Protein AF-A0A6P0MTJ4-F1 (afdb_monomer)

Radius of gyration: 23.99 Å; Cα contacts (8 Å, |Δi|>4): 123; chains: 1; bounding box: 72×37×59 Å

Mean predicted aligned error: 12.2 Å

Structure (mmCIF, N/CA/C/O backbone):
data_AF-A0A6P0MTJ4-F1
#
_entry.id   AF-A0A6P0MTJ4-F1
#
loop_
_atom_site.group_PDB
_atom_site.id
_atom_site.type_symbol
_atom_site.label_atom_id
_atom_site.label_alt_id
_atom_site.label_comp_id
_atom_site.label_asym_id
_atom_site.label_entity_id
_atom_site.label_seq_id
_atom_site.pdbx_PDB_ins_code
_atom_site.Cartn_x
_atom_site.Cartn_y
_atom_site.Cartn_z
_atom_site.occupancy
_atom_site.B_iso_or_equiv
_atom_site.auth_seq_id
_atom_site.auth_comp_id
_atom_site.auth_asym_id
_atom_site.auth_atom_id
_atom_site.pdbx_PDB_model_num
ATOM 1 N N . MET A 1 1 ? 57.688 13.261 -26.014 1.00 47.34 1 MET A N 1
ATOM 2 C CA . MET A 1 1 ? 56.523 14.169 -26.019 1.00 47.34 1 MET A CA 1
ATOM 3 C C . MET A 1 1 ? 56.307 14.676 -27.436 1.00 47.34 1 MET A C 1
ATOM 5 O O . MET A 1 1 ? 57.148 15.416 -27.928 1.00 47.34 1 MET A O 1
ATOM 9 N N . LYS A 1 2 ? 55.246 14.226 -28.113 1.00 39.31 2 LYS A N 1
ATOM 10 C CA . LYS A 1 2 ? 54.739 14.836 -29.350 1.00 39.31 2 LYS A CA 1
ATOM 11 C C . LYS A 1 2 ? 53.216 14.865 -29.252 1.00 39.31 2 LYS A C 1
ATOM 13 O O . LYS A 1 2 ? 52.596 13.817 -29.099 1.00 39.31 2 LYS A O 1
ATOM 18 N N . ASN A 1 3 ? 52.692 16.087 -29.243 1.00 41.19 3 ASN A N 1
ATOM 19 C CA . ASN A 1 3 ? 51.278 16.435 -29.234 1.00 41.19 3 ASN A CA 1
ATOM 20 C C . ASN A 1 3 ? 50.549 15.762 -30.393 1.00 41.19 3 ASN A C 1
ATOM 22 O O . ASN A 1 3 ? 51.023 15.794 -31.529 1.00 41.19 3 ASN A O 1
ATOM 26 N N . ILE A 1 4 ? 49.385 15.195 -30.094 1.00 43.88 4 ILE A N 1
ATOM 27 C CA . ILE A 1 4 ? 48.421 14.757 -31.096 1.00 43.88 4 ILE A CA 1
ATOM 28 C C . ILE A 1 4 ? 47.419 15.901 -31.238 1.00 43.88 4 ILE A C 1
ATOM 30 O O . ILE A 1 4 ? 46.424 15.960 -30.526 1.00 43.88 4 ILE A O 1
ATOM 34 N N . GLU A 1 5 ? 47.719 16.839 -32.134 1.00 48.12 5 GLU A N 1
ATOM 35 C CA . GLU A 1 5 ? 46.709 17.723 -32.712 1.00 48.12 5 GLU A CA 1
ATOM 36 C C . GLU A 1 5 ? 46.156 17.050 -33.963 1.00 48.12 5 GLU A C 1
ATOM 38 O O . GLU A 1 5 ? 46.665 17.232 -35.062 1.00 48.12 5 GLU A O 1
ATOM 43 N N . TRP A 1 6 ? 45.121 16.241 -33.785 1.00 42.28 6 TRP A N 1
ATOM 44 C CA . TRP A 1 6 ? 44.144 15.946 -34.825 1.00 42.28 6 TRP A CA 1
ATOM 45 C C . TRP A 1 6 ? 42.814 15.807 -34.104 1.00 42.28 6 TRP A C 1
ATOM 47 O O . TRP A 1 6 ? 42.754 15.023 -33.163 1.00 42.28 6 TRP A O 1
ATOM 57 N N . LEU A 1 7 ? 41.810 16.589 -34.517 1.00 46.00 7 LEU A N 1
ATOM 58 C CA . LEU A 1 7 ? 40.358 16.331 -34.450 1.00 46.00 7 LEU A CA 1
ATOM 59 C C . LEU A 1 7 ? 39.565 17.637 -34.264 1.00 46.00 7 LEU A C 1
ATOM 61 O O . LEU A 1 7 ? 39.016 17.898 -33.203 1.00 46.00 7 LEU A O 1
ATOM 65 N N . THR A 1 8 ? 39.426 18.422 -35.331 1.00 45.28 8 THR A N 1
ATOM 66 C CA . THR A 1 8 ? 38.249 19.295 -35.521 1.00 45.28 8 THR A CA 1
ATOM 67 C C . THR A 1 8 ? 37.843 19.307 -36.996 1.00 45.28 8 THR A C 1
ATOM 69 O O . THR A 1 8 ? 37.705 20.339 -37.643 1.00 45.28 8 THR A O 1
ATOM 72 N N . GLY A 1 9 ? 37.663 18.111 -37.557 1.00 41.09 9 GLY A N 1
ATOM 73 C CA . GLY A 1 9 ? 37.010 17.917 -38.846 1.00 41.09 9 GLY A CA 1
ATOM 74 C C . GLY A 1 9 ? 35.762 17.064 -38.654 1.00 41.09 9 GLY A C 1
ATOM 75 O O . GLY A 1 9 ? 35.881 15.924 -38.221 1.00 41.09 9 GLY A O 1
ATOM 76 N N . SER A 1 10 ? 34.599 17.607 -39.027 1.00 44.41 10 SER A N 1
ATOM 77 C CA . SER A 1 10 ? 33.272 16.961 -39.067 1.00 44.41 10 SER A CA 1
ATOM 78 C C . SER A 1 10 ? 32.384 17.117 -37.821 1.00 44.41 10 SER A C 1
ATOM 80 O O . SER A 1 10 ? 32.089 16.161 -37.112 1.00 44.41 10 SER A O 1
ATOM 82 N N . LEU A 1 11 ? 31.856 18.329 -37.615 1.00 43.84 11 LEU A N 1
ATOM 83 C CA . LEU A 1 11 ? 30.774 18.596 -36.653 1.00 43.84 11 LEU A CA 1
ATOM 84 C C . LEU A 1 11 ? 29.354 18.280 -37.189 1.00 43.84 11 LEU A C 1
ATOM 86 O O . LEU A 1 11 ? 28.373 18.624 -36.546 1.00 43.84 11 LEU A O 1
ATOM 90 N N . SER A 1 12 ? 29.215 17.637 -38.356 1.00 44.72 12 SER A N 1
ATOM 91 C CA . SER A 1 12 ? 27.903 17.312 -38.960 1.00 44.72 12 SER A CA 1
ATOM 92 C C . SER A 1 12 ? 27.549 15.816 -38.890 1.00 44.72 12 SER A C 1
ATOM 94 O O . SER A 1 12 ? 26.380 15.448 -38.951 1.00 44.72 12 SER A O 1
ATOM 96 N N . LEU A 1 13 ? 28.537 14.931 -38.693 1.00 46.28 13 LEU A N 1
ATOM 97 C CA . LEU A 1 13 ? 28.291 13.484 -38.601 1.00 46.28 13 LEU A CA 1
ATOM 98 C C . LEU A 1 13 ? 27.890 13.004 -37.195 1.00 46.28 13 LEU A C 1
ATOM 100 O O . LEU A 1 13 ? 27.431 11.876 -37.055 1.00 46.28 13 LEU A O 1
ATOM 104 N N . VAL A 1 14 ? 28.099 13.820 -36.158 1.00 52.97 14 VAL A N 1
ATOM 105 C CA . VAL A 1 14 ? 28.048 13.366 -34.756 1.00 52.97 14 VAL A CA 1
ATOM 106 C C . VAL A 1 14 ? 26.611 13.250 -34.238 1.00 52.97 14 VAL A C 1
ATOM 108 O O . VAL A 1 14 ? 26.268 12.245 -33.626 1.00 52.97 14 VAL A O 1
ATOM 111 N N . ALA A 1 15 ? 25.734 14.198 -34.588 1.00 53.31 15 ALA A N 1
ATOM 112 C CA . ALA A 1 15 ? 24.350 14.226 -34.101 1.00 53.31 15 ALA A CA 1
ATOM 113 C C . ALA A 1 15 ? 23.533 12.988 -34.520 1.00 53.31 15 ALA A C 1
ATOM 115 O O . ALA A 1 15 ? 22.784 12.431 -33.724 1.00 53.31 15 ALA A O 1
ATOM 116 N N . GLY A 1 16 ? 23.720 12.508 -35.756 1.00 57.09 16 GLY A N 1
ATOM 117 C CA . GLY A 1 16 ? 23.035 11.304 -36.241 1.00 57.09 16 GLY A CA 1
ATOM 118 C C . GLY A 1 16 ? 23.564 10.006 -35.619 1.00 57.09 16 GLY A C 1
ATOM 119 O O . GLY A 1 16 ? 22.834 9.020 -35.541 1.00 57.09 16 GLY A O 1
ATOM 120 N N . VAL A 1 17 ? 24.822 9.998 -35.165 1.00 60.31 17 VAL A N 1
ATOM 121 C CA . VAL A 1 17 ? 25.429 8.854 -34.470 1.00 60.31 17 VAL A CA 1
ATOM 122 C C . VAL A 1 17 ? 24.986 8.824 -33.009 1.00 60.31 17 VAL A C 1
ATOM 124 O O . VAL A 1 17 ? 24.640 7.754 -32.521 1.00 60.31 17 VAL A O 1
ATOM 127 N N . GLU A 1 18 ? 24.919 9.975 -32.338 1.00 60.66 18 GLU A N 1
ATOM 128 C CA . GLU A 1 18 ? 24.404 10.090 -30.967 1.00 60.66 18 GLU A CA 1
ATOM 129 C C . GLU A 1 18 ? 22.927 9.677 -30.884 1.00 60.66 18 GLU A C 1
ATOM 131 O O . GLU A 1 18 ? 22.585 8.801 -30.092 1.00 60.66 18 GLU A O 1
ATOM 136 N N . GLU A 1 19 ? 22.072 10.172 -31.787 1.00 66.62 19 GLU A N 1
ATOM 137 C CA . GLU A 1 19 ? 20.656 9.776 -31.838 1.00 66.62 19 GLU A CA 1
ATOM 138 C C . GLU A 1 19 ? 20.483 8.269 -32.118 1.00 66.62 19 GLU A C 1
ATOM 140 O O . GLU A 1 19 ? 19.613 7.598 -31.551 1.00 66.62 19 GLU A O 1
ATOM 145 N N . PHE A 1 20 ? 21.335 7.699 -32.978 1.00 68.31 20 PHE A N 1
ATOM 146 C CA . PHE A 1 20 ? 21.331 6.267 -33.270 1.00 68.31 20 PHE A CA 1
ATOM 147 C C . PHE A 1 20 ? 21.774 5.428 -32.064 1.00 68.31 20 PHE A C 1
ATOM 149 O O . PHE A 1 20 ? 21.163 4.392 -31.783 1.00 68.31 20 PHE A O 1
ATOM 156 N N . ILE A 1 21 ? 22.802 5.879 -31.340 1.00 69.56 21 ILE A N 1
ATOM 157 C CA . ILE A 1 21 ? 23.301 5.247 -30.116 1.00 69.56 21 ILE A CA 1
ATOM 158 C C . ILE A 1 21 ? 22.219 5.294 -29.034 1.00 69.56 21 ILE A C 1
ATOM 160 O O . ILE A 1 21 ? 21.863 4.238 -28.512 1.00 69.56 21 ILE A O 1
ATOM 164 N N . ASP A 1 22 ? 21.609 6.448 -28.770 1.00 73.19 22 ASP A N 1
ATOM 165 C CA . ASP A 1 22 ? 20.556 6.597 -27.758 1.00 73.19 22 ASP A CA 1
ATOM 166 C C . ASP A 1 22 ? 19.346 5.709 -28.053 1.00 73.19 22 ASP A C 1
ATOM 168 O O . ASP A 1 22 ? 18.817 5.017 -27.176 1.00 73.19 22 ASP A O 1
ATOM 172 N N . LYS A 1 23 ? 18.936 5.640 -29.323 1.00 68.75 23 LYS A N 1
ATOM 173 C CA . LYS A 1 23 ? 17.833 4.777 -29.753 1.00 68.75 23 LYS A CA 1
ATOM 174 C C . LYS A 1 23 ? 18.185 3.296 -29.636 1.00 68.75 23 LYS A C 1
ATOM 176 O O . LYS A 1 23 ? 17.333 2.497 -29.240 1.00 68.75 23 LYS A O 1
ATOM 181 N N . ALA A 1 24 ? 19.418 2.908 -29.960 1.00 69.38 24 ALA A N 1
ATOM 182 C CA . ALA A 1 24 ? 19.892 1.535 -29.817 1.00 69.38 24 ALA A CA 1
ATOM 183 C C . ALA A 1 24 ? 20.007 1.127 -28.339 1.00 69.38 24 ALA A C 1
ATOM 185 O O . ALA A 1 24 ? 19.505 0.063 -27.975 1.00 69.38 24 ALA A O 1
ATOM 186 N N . PHE A 1 25 ? 20.563 1.982 -27.476 1.00 69.69 25 PHE A N 1
ATOM 187 C CA . PHE A 1 25 ? 20.635 1.766 -26.029 1.00 69.69 25 PHE A CA 1
ATOM 188 C C . PHE A 1 25 ? 19.242 1.706 -25.396 1.00 69.69 25 PHE A C 1
ATOM 190 O O . PHE A 1 25 ? 18.960 0.773 -24.645 1.00 69.69 25 PHE A O 1
ATOM 197 N N . SER A 1 26 ? 18.322 2.603 -25.759 1.00 65.50 26 SER A N 1
ATOM 198 C CA . SER A 1 26 ? 16.918 2.549 -25.321 1.00 65.50 26 SER A CA 1
ATOM 199 C C . SER A 1 26 ? 16.231 1.245 -25.753 1.00 65.50 26 SER A C 1
ATOM 201 O O . SER A 1 26 ? 15.531 0.591 -24.979 1.00 65.50 26 SER A O 1
ATOM 203 N N . LYS A 1 27 ? 16.478 0.783 -26.984 1.00 61.16 27 LYS A N 1
ATOM 204 C CA . LYS A 1 27 ? 15.899 -0.467 -27.499 1.00 61.16 27 LYS A CA 1
ATOM 205 C C . LYS A 1 27 ? 16.496 -1.710 -26.833 1.00 61.16 27 LYS A C 1
ATOM 207 O O . LYS A 1 27 ? 15.763 -2.656 -26.558 1.00 61.16 27 LYS A O 1
ATOM 212 N N . ILE A 1 28 ? 17.801 -1.712 -26.560 1.00 61.25 28 ILE A N 1
ATOM 213 C CA . ILE A 1 28 ? 18.507 -2.797 -25.864 1.00 61.25 28 ILE A CA 1
ATOM 214 C C . ILE A 1 28 ? 18.073 -2.859 -24.398 1.00 61.25 28 ILE A C 1
ATOM 216 O O . ILE A 1 28 ? 17.694 -3.928 -23.930 1.00 61.25 28 ILE A O 1
ATOM 220 N N . THR A 1 29 ? 18.031 -1.727 -23.695 1.00 59.22 29 THR A N 1
ATOM 221 C CA . THR A 1 29 ? 17.564 -1.659 -22.301 1.00 59.22 29 THR A CA 1
ATOM 222 C C . THR A 1 29 ? 16.106 -2.101 -22.175 1.00 59.22 29 THR A C 1
ATOM 224 O O . THR A 1 29 ? 15.804 -2.928 -21.320 1.00 59.22 29 THR A O 1
ATOM 227 N N . ASN A 1 30 ? 15.218 -1.686 -23.084 1.00 57.28 30 ASN A N 1
ATOM 228 C CA . ASN A 1 30 ? 13.835 -2.180 -23.123 1.00 57.28 30 ASN A CA 1
ATOM 229 C C . ASN A 1 30 ? 13.735 -3.685 -23.420 1.00 57.28 30 ASN A C 1
ATOM 231 O O . ASN A 1 30 ? 12.866 -4.367 -22.878 1.00 57.28 30 ASN A O 1
ATOM 235 N N . LYS A 1 31 ? 14.625 -4.230 -24.260 1.00 54.00 31 LYS A N 1
ATOM 236 C CA . LYS A 1 31 ? 14.656 -5.665 -24.579 1.00 54.00 31 LYS A CA 1
ATOM 237 C C . LYS A 1 31 ? 15.201 -6.508 -23.419 1.00 54.00 31 LYS A C 1
ATOM 239 O O . LYS A 1 31 ? 14.737 -7.625 -23.232 1.00 54.00 31 LYS A O 1
ATOM 244 N N . ILE A 1 32 ? 16.132 -5.968 -22.631 1.00 56.16 32 ILE A N 1
ATOM 245 C CA . ILE A 1 32 ? 16.689 -6.611 -21.428 1.00 56.16 32 ILE A CA 1
ATOM 246 C C . ILE A 1 32 ? 15.721 -6.500 -20.235 1.00 56.16 32 ILE A C 1
ATOM 248 O O . ILE A 1 32 ? 15.645 -7.419 -19.426 1.00 56.16 32 ILE A O 1
ATOM 252 N N . LYS A 1 33 ? 14.921 -5.426 -20.153 1.00 53.75 33 LYS A N 1
ATOM 253 C CA . LYS A 1 33 ? 13.891 -5.237 -19.113 1.00 53.75 33 LYS A CA 1
ATOM 254 C C . LYS A 1 33 ? 12.708 -6.203 -19.218 1.00 53.75 33 LYS A C 1
ATOM 256 O O . LYS A 1 33 ? 11.973 -6.356 -18.249 1.00 53.75 33 LYS A O 1
ATOM 261 N N . LYS A 1 34 ? 12.521 -6.885 -20.352 1.00 49.69 34 LYS A N 1
ATOM 262 C CA . LYS A 1 34 ? 11.431 -7.852 -20.552 1.00 49.69 34 LYS A CA 1
ATOM 263 C C . LYS A 1 34 ? 11.783 -9.228 -19.966 1.00 49.69 34 LYS A C 1
ATOM 265 O O . LYS A 1 34 ? 11.757 -10.240 -20.657 1.00 49.69 34 LYS A O 1
ATOM 270 N N . LYS A 1 35 ? 12.175 -9.246 -18.693 1.00 54.28 35 LYS A N 1
ATOM 271 C CA . LYS A 1 35 ? 12.178 -10.451 -17.859 1.00 54.28 35 LYS A CA 1
ATOM 272 C C . LYS A 1 35 ? 10.729 -10.658 -17.421 1.00 54.28 35 LYS A C 1
ATOM 274 O O . LYS A 1 35 ? 10.108 -9.679 -17.021 1.00 54.28 35 LYS A O 1
ATOM 279 N N . ASP A 1 36 ? 10.185 -11.867 -17.546 1.00 67.38 36 ASP A N 1
ATOM 280 C CA . ASP A 1 36 ? 8.815 -12.161 -17.108 1.00 67.38 36 ASP A CA 1
ATOM 281 C C . ASP A 1 36 ? 8.691 -11.843 -15.614 1.00 67.38 36 ASP A C 1
ATOM 283 O O . ASP A 1 36 ? 9.163 -12.590 -14.755 1.00 67.38 36 ASP A O 1
ATOM 287 N N . THR A 1 37 ? 8.133 -10.676 -15.300 1.00 71.44 37 THR A N 1
ATOM 288 C CA . THR A 1 37 ? 7.836 -10.294 -13.928 1.00 71.44 37 THR A CA 1
ATOM 289 C C . THR A 1 37 ? 6.590 -11.057 -13.492 1.00 71.44 37 THR A C 1
ATOM 291 O O . THR A 1 37 ? 5.617 -11.110 -14.254 1.00 71.44 37 THR A O 1
ATOM 294 N N . PRO A 1 38 ? 6.592 -11.662 -12.290 1.00 83.62 38 PRO A N 1
ATOM 295 C CA . PRO A 1 38 ? 5.394 -12.262 -11.724 1.00 83.62 38 PRO A CA 1
ATOM 296 C C . PRO A 1 38 ? 4.212 -11.295 -11.810 1.00 83.62 38 PRO A C 1
ATOM 298 O O . PRO A 1 38 ? 4.337 -10.115 -11.464 1.00 83.62 38 PRO A O 1
ATOM 301 N N . LYS A 1 39 ? 3.071 -11.795 -12.291 1.00 90.00 39 LYS A N 1
ATOM 302 C CA . LYS A 1 39 ? 1.817 -11.046 -12.255 1.00 90.00 39 LYS A CA 1
ATOM 303 C C . LYS A 1 39 ? 1.306 -11.061 -10.824 1.00 90.00 39 LYS A C 1
ATOM 305 O O . LYS A 1 39 ? 1.206 -12.128 -10.222 1.00 90.00 39 LYS A O 1
ATOM 310 N N . VAL A 1 40 ? 0.996 -9.883 -10.300 1.00 93.06 40 VAL A N 1
ATOM 311 C CA . VAL A 1 40 ? 0.497 -9.729 -8.937 1.00 93.06 40 VAL A CA 1
ATOM 312 C C . VAL A 1 40 ? -0.675 -8.761 -8.899 1.00 93.06 40 VAL A C 1
ATOM 314 O O . VAL A 1 40 ? -0.684 -7.780 -9.644 1.00 93.06 40 VAL A O 1
ATOM 317 N N . ASP A 1 41 ? -1.628 -9.027 -8.012 1.00 94.38 41 ASP A N 1
ATOM 318 C CA . ASP A 1 41 ? -2.677 -8.083 -7.632 1.00 94.38 41 ASP A CA 1
ATOM 319 C C . ASP A 1 41 ? -2.231 -7.346 -6.373 1.00 94.38 41 ASP A C 1
ATOM 321 O O . ASP A 1 41 ? -1.741 -7.966 -5.430 1.00 94.38 41 ASP A O 1
ATOM 325 N N . ARG A 1 42 ? -2.399 -6.021 -6.333 1.00 95.38 42 ARG A N 1
ATOM 326 C CA . ARG A 1 42 ? -2.111 -5.234 -5.128 1.00 95.38 42 ARG A CA 1
ATOM 327 C C . ARG A 1 42 ? -3.312 -5.243 -4.197 1.00 95.38 42 ARG A C 1
ATOM 329 O O . ARG A 1 42 ? -4.443 -4.992 -4.620 1.00 95.38 42 ARG A O 1
ATOM 336 N N . VAL A 1 43 ? -3.055 -5.506 -2.924 1.00 96.69 43 VAL A N 1
ATOM 337 C CA . VAL A 1 43 ? -4.088 -5.677 -1.903 1.00 96.69 43 VAL A CA 1
ATOM 338 C C . VAL A 1 43 ? -3.758 -4.796 -0.715 1.00 96.69 43 VAL A C 1
ATOM 340 O O . VAL A 1 43 ? -2.605 -4.676 -0.316 1.00 96.69 43 VAL A O 1
ATOM 343 N N . VAL A 1 44 ? -4.782 -4.164 -0.161 1.00 97.88 44 VAL A N 1
ATOM 344 C CA . VAL A 1 44 ? -4.714 -3.518 1.142 1.00 97.88 44 VAL A CA 1
ATOM 345 C C . VAL A 1 44 ? -5.336 -4.465 2.147 1.00 97.88 44 VAL A C 1
ATOM 347 O O . VAL A 1 44 ? -6.498 -4.832 1.981 1.00 97.88 44 VAL A O 1
ATOM 350 N N . ARG A 1 45 ? -4.579 -4.856 3.168 1.00 97.81 45 ARG A N 1
ATOM 351 C CA . ARG A 1 45 ? -5.052 -5.685 4.282 1.00 97.81 45 ARG A CA 1
ATOM 352 C C . ARG A 1 45 ? -5.046 -4.872 5.558 1.00 97.81 45 ARG A C 1
ATOM 354 O O . ARG A 1 45 ? -4.181 -4.013 5.722 1.00 97.81 45 ARG A O 1
ATOM 361 N N . TRP A 1 46 ? -6.005 -5.123 6.439 1.00 97.69 46 TRP A N 1
ATOM 362 C CA . TRP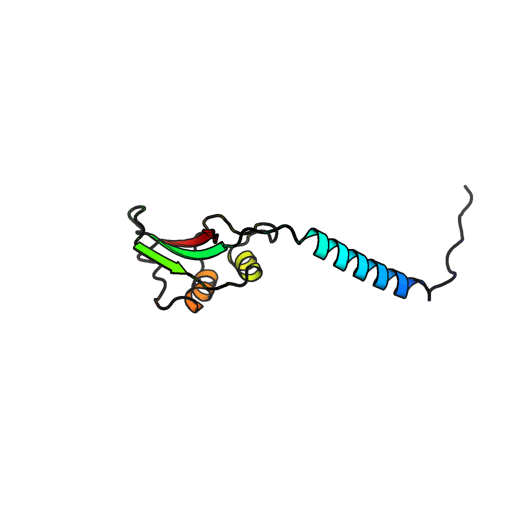 A 1 46 ? -6.024 -4.480 7.744 1.00 97.69 46 TRP A CA 1
ATOM 363 C C . TRP A 1 46 ? -6.311 -5.456 8.873 1.00 97.69 46 TRP A C 1
ATOM 365 O O . TRP A 1 46 ? -7.064 -6.424 8.722 1.00 97.69 46 TRP A O 1
ATOM 375 N N . PHE A 1 47 ? -5.676 -5.174 10.002 1.00 97.56 47 PHE A N 1
ATOM 376 C CA . PHE A 1 47 ? -5.602 -6.038 11.169 1.00 97.56 47 PHE A CA 1
ATOM 377 C C . PHE A 1 47 ? -6.065 -5.278 12.410 1.00 97.56 47 PHE A C 1
ATOM 379 O O . PHE A 1 47 ? -6.049 -4.043 12.440 1.00 97.56 47 PHE A O 1
ATOM 386 N N . GLU A 1 48 ? -6.510 -6.013 13.427 1.00 97.06 48 GLU A N 1
ATOM 387 C CA . GLU A 1 48 ? -6.737 -5.440 14.756 1.00 97.06 48 GLU A CA 1
ATOM 388 C C . GLU A 1 48 ? -5.434 -4.818 15.279 1.00 97.06 48 GLU A C 1
ATOM 390 O O . GLU A 1 48 ? -4.354 -5.305 14.974 1.00 97.06 48 GLU A O 1
ATOM 395 N N . LYS A 1 49 ? -5.513 -3.737 16.061 1.00 92.69 49 LYS A N 1
ATOM 396 C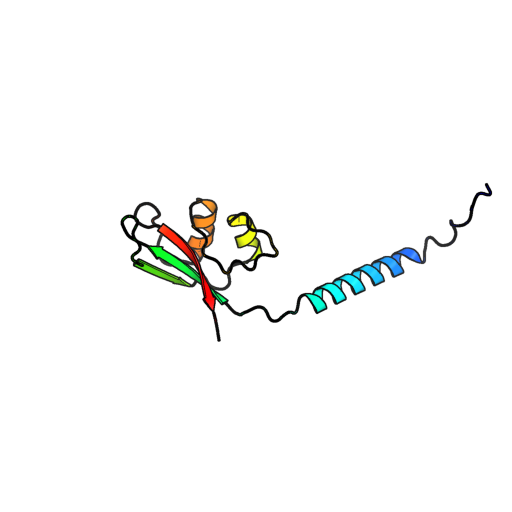 CA . LYS A 1 49 ? -4.312 -3.182 16.713 1.00 92.69 49 LYS A CA 1
ATOM 397 C C . LYS A 1 49 ? -3.831 -4.023 17.884 1.00 92.69 49 LYS A C 1
ATOM 399 O O . LYS A 1 49 ? -2.637 -4.123 18.151 1.00 92.69 49 LYS A O 1
ATOM 404 N N . ASP A 1 50 ? -4.791 -4.589 18.605 1.00 91.62 50 ASP A N 1
ATOM 405 C CA . ASP A 1 50 ? -4.557 -5.413 19.779 1.00 91.62 50 ASP A CA 1
ATOM 406 C C . ASP A 1 50 ? -4.668 -6.893 19.383 1.00 91.62 50 ASP A C 1
ATOM 408 O O . ASP A 1 50 ? -5.587 -7.600 19.788 1.00 91.62 50 ASP A O 1
ATOM 412 N N . GLY A 1 51 ? -3.731 -7.349 18.548 1.00 83.88 51 GLY A N 1
ATOM 413 C CA . GLY A 1 51 ? -3.667 -8.712 18.015 1.00 83.88 51 GLY A CA 1
ATOM 414 C C . GLY A 1 51 ? -3.217 -8.733 16.553 1.00 83.88 51 GLY A C 1
ATOM 415 O O . GLY A 1 51 ? -3.140 -7.697 15.918 1.00 83.88 51 GLY A O 1
ATOM 41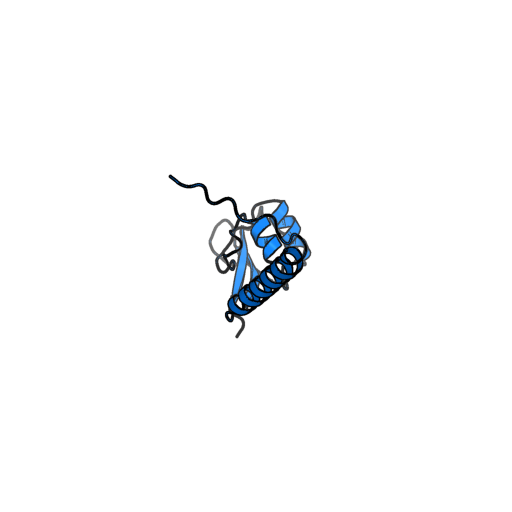6 N N . ASP A 1 52 ? -2.953 -9.919 16.003 1.00 84.31 52 ASP A N 1
ATOM 417 C CA . ASP A 1 52 ? -2.546 -10.078 14.591 1.00 84.31 52 ASP A CA 1
ATOM 418 C C . ASP A 1 52 ? -3.691 -10.637 13.722 1.00 84.31 52 ASP A C 1
ATOM 420 O O . ASP A 1 52 ? -3.476 -11.272 12.686 1.00 84.31 52 ASP A O 1
ATOM 424 N N . ALA A 1 53 ? -4.939 -10.477 14.171 1.00 96.06 53 ALA A N 1
ATOM 425 C CA . ALA A 1 53 ? -6.099 -10.997 13.461 1.00 96.06 53 ALA A CA 1
ATOM 426 C C . ALA A 1 53 ? -6.429 -10.121 12.247 1.00 96.06 53 ALA A C 1
ATOM 428 O O . ALA A 1 53 ? -6.584 -8.904 12.363 1.00 96.06 53 ALA A O 1
ATOM 429 N N . ILE A 1 54 ? -6.579 -10.751 11.079 1.00 96.38 54 ILE A N 1
ATOM 430 C CA . ILE A 1 54 ? -7.045 -10.064 9.874 1.00 96.38 54 ILE A CA 1
ATOM 431 C C . ILE A 1 54 ? -8.520 -9.687 10.028 1.00 96.38 54 ILE A C 1
ATOM 433 O O . ILE A 1 54 ? -9.372 -10.534 10.299 1.00 96.38 54 ILE A O 1
ATOM 437 N N . VAL A 1 55 ? -8.818 -8.407 9.830 1.00 97.06 55 VAL A N 1
ATOM 438 C CA . VAL A 1 55 ? -10.181 -7.864 9.896 1.00 97.06 55 VAL A CA 1
ATOM 439 C C . VAL A 1 55 ? -10.779 -7.776 8.498 1.00 97.06 55 VAL A C 1
ATOM 441 O O . VAL A 1 55 ? -11.970 -8.030 8.310 1.00 97.06 55 VAL A O 1
ATOM 444 N N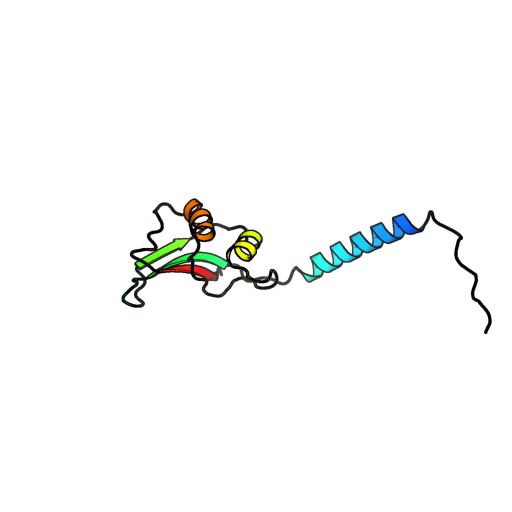 . GLY A 1 56 ? -9.958 -7.460 7.496 1.00 96.81 56 GLY A N 1
ATOM 445 C CA . GLY A 1 56 ? -10.388 -7.519 6.109 1.00 96.81 56 GLY A CA 1
ATOM 446 C C . GLY A 1 56 ? -9.305 -7.172 5.101 1.00 96.81 56 GLY A C 1
ATOM 447 O O . GLY A 1 56 ? -8.151 -6.900 5.437 1.00 96.81 56 GLY A O 1
ATOM 448 N N . GLU A 1 57 ? -9.707 -7.221 3.835 1.00 97.19 57 GLU A N 1
ATOM 449 C CA . GLU A 1 57 ? -8.852 -6.904 2.704 1.00 97.19 57 GLU A CA 1
ATOM 450 C C . GLU A 1 57 ? -9.637 -6.280 1.545 1.00 97.19 57 GLU A C 1
ATOM 452 O O . GLU A 1 57 ? -10.846 -6.482 1.391 1.00 97.19 57 GLU A O 1
ATOM 457 N N . ALA A 1 58 ? -8.938 -5.517 0.709 1.00 96.88 58 ALA A N 1
ATOM 458 C CA . ALA A 1 58 ? -9.481 -4.925 -0.502 1.00 96.88 58 ALA A CA 1
ATOM 459 C C . ALA A 1 58 ? -8.415 -4.845 -1.599 1.00 96.88 58 ALA A C 1
ATOM 461 O O . ALA A 1 58 ? -7.311 -4.345 -1.388 1.00 96.88 58 ALA A O 1
ATOM 462 N N . ARG A 1 59 ? -8.763 -5.302 -2.806 1.00 95.75 59 ARG A N 1
ATOM 463 C CA . ARG A 1 59 ? -7.903 -5.157 -3.987 1.00 95.75 59 ARG A CA 1
ATOM 464 C C . ARG A 1 59 ? -7.898 -3.702 -4.438 1.00 95.75 59 ARG A C 1
ATOM 466 O O . ARG A 1 59 ? -8.958 -3.132 -4.686 1.00 95.75 59 ARG A O 1
ATOM 473 N N . ILE A 1 60 ? -6.710 -3.132 -4.602 1.00 92.12 60 ILE A N 1
ATOM 474 C CA . ILE A 1 60 ? -6.537 -1.825 -5.230 1.00 92.12 60 ILE A CA 1
ATOM 475 C C . ILE A 1 60 ? -6.103 -2.088 -6.674 1.00 92.12 60 ILE A C 1
ATOM 477 O O . ILE A 1 60 ? -5.030 -2.623 -6.936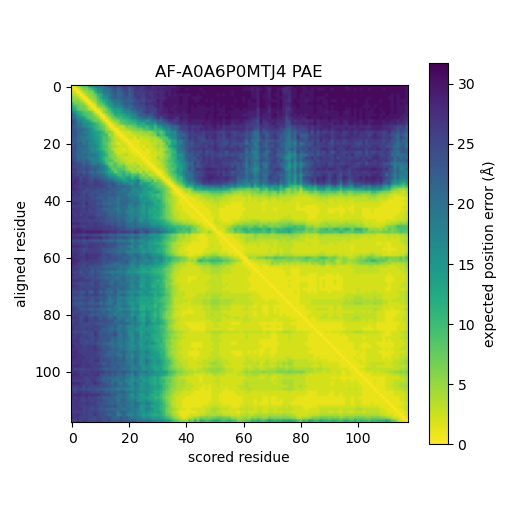 1.00 92.12 60 ILE A O 1
ATOM 481 N N . GLY A 1 61 ? -6.999 -1.849 -7.631 1.00 82.50 61 GLY A N 1
ATOM 482 C CA . GLY A 1 61 ? -6.765 -2.222 -9.028 1.00 82.50 61 GLY A CA 1
ATOM 483 C C . GLY A 1 61 ? -5.593 -1.451 -9.640 1.00 82.50 61 GLY A C 1
ATOM 484 O O . GLY A 1 61 ? -5.600 -0.225 -9.596 1.00 82.50 61 GLY A O 1
ATOM 485 N N . ASN A 1 62 ? -4.617 -2.172 -10.212 1.00 82.19 62 ASN A N 1
ATOM 486 C CA . ASN A 1 62 ? -3.434 -1.663 -10.931 1.00 82.19 62 ASN A CA 1
ATOM 487 C C . ASN A 1 62 ? -2.963 -0.256 -10.502 1.00 82.19 62 ASN A C 1
ATOM 489 O O . ASN A 1 62 ? -2.995 0.672 -11.319 1.00 82.19 62 ASN A O 1
ATOM 493 N N . PRO A 1 63 ? -2.528 -0.069 -9.240 1.00 89.69 63 PRO A N 1
ATOM 494 C CA . PRO A 1 63 ? -1.968 1.201 -8.812 1.00 89.69 63 PRO A CA 1
ATOM 495 C C . PRO A 1 63 ? -0.686 1.487 -9.595 1.00 89.69 63 PRO A C 1
ATOM 497 O O . PRO A 1 63 ? 0.042 0.576 -9.998 1.00 89.69 63 PRO A O 1
ATOM 500 N N . ASP A 1 64 ? -0.402 2.769 -9.788 1.00 92.50 64 ASP A N 1
ATOM 501 C CA . ASP A 1 64 ? 0.843 3.210 -10.406 1.00 92.50 64 ASP A CA 1
ATOM 502 C C . ASP A 1 64 ? 2.023 2.835 -9.496 1.00 92.50 64 ASP A C 1
ATOM 504 O O . ASP A 1 64 ? 2.180 3.393 -8.409 1.00 92.50 64 ASP A O 1
ATOM 508 N N . LEU A 1 65 ? 2.836 1.866 -9.932 1.00 93.12 65 LEU A N 1
ATOM 509 C CA . LEU A 1 65 ? 3.946 1.340 -9.141 1.00 93.12 65 LEU A CA 1
ATOM 510 C C . LEU A 1 65 ? 5.014 2.402 -8.871 1.00 93.12 65 LEU A C 1
ATOM 512 O O . LEU A 1 65 ? 5.509 2.466 -7.751 1.00 93.12 65 LEU A O 1
ATOM 516 N N . GLN A 1 66 ? 5.304 3.274 -9.843 1.00 94.94 66 GLN A N 1
ATOM 517 C CA . GLN A 1 66 ? 6.238 4.381 -9.633 1.00 94.94 66 GLN A CA 1
ATOM 518 C C . GLN A 1 66 ? 5.710 5.299 -8.531 1.00 94.94 66 GLN A C 1
ATOM 520 O O . GLN A 1 66 ? 6.451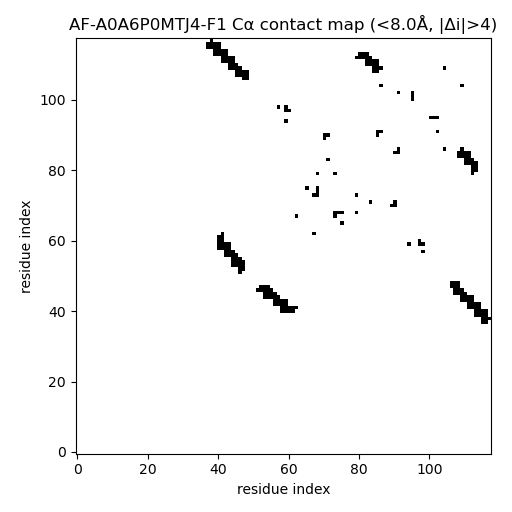 5.731 -7.648 1.00 94.94 66 GLN A O 1
ATOM 525 N N . LYS A 1 67 ? 4.395 5.545 -8.523 1.00 95.69 67 LYS A N 1
ATOM 526 C CA . LYS A 1 67 ? 3.798 6.353 -7.466 1.00 95.69 67 LYS A CA 1
ATOM 527 C C . LYS A 1 67 ? 3.875 5.681 -6.097 1.00 95.69 67 LYS A C 1
ATOM 529 O O . LYS A 1 67 ? 4.048 6.369 -5.093 1.00 95.69 67 LYS A O 1
ATOM 534 N N . LEU A 1 68 ? 3.732 4.360 -6.042 1.00 96.06 68 LEU A N 1
ATOM 535 C CA . LEU A 1 68 ? 3.913 3.603 -4.807 1.00 96.06 68 LEU A CA 1
ATOM 536 C C . LEU A 1 68 ? 5.363 3.682 -4.312 1.00 96.06 68 LEU A C 1
ATOM 538 O O . LEU A 1 68 ? 5.562 3.950 -3.131 1.00 96.06 68 LEU A O 1
ATOM 542 N N . HIS A 1 69 ? 6.362 3.565 -5.189 1.00 97.56 69 HIS A N 1
ATOM 543 C CA . HIS A 1 69 ? 7.771 3.759 -4.820 1.00 97.56 69 HIS A CA 1
ATOM 544 C C . HIS A 1 69 ? 8.011 5.103 -4.145 1.00 97.56 69 HIS A C 1
ATOM 546 O O . HIS A 1 69 ? 8.550 5.147 -3.043 1.00 97.56 69 HIS A O 1
ATOM 552 N N . GLU A 1 70 ? 7.517 6.187 -4.744 1.00 97.44 70 GLU A N 1
ATOM 553 C CA . GLU A 1 70 ? 7.613 7.526 -4.155 1.00 97.44 70 GLU A CA 1
ATOM 554 C C . GLU A 1 70 ? 6.899 7.634 -2.798 1.00 97.44 70 GLU A C 1
ATOM 556 O O . GLU A 1 70 ? 7.388 8.290 -1.883 1.00 97.44 70 GLU A O 1
ATOM 561 N N . LEU A 1 71 ? 5.708 7.038 -2.666 1.00 97.25 71 LEU A N 1
ATOM 562 C CA . LEU A 1 71 ? 4.887 7.149 -1.454 1.00 97.25 71 LEU A CA 1
ATOM 563 C C . LEU A 1 71 ? 5.457 6.374 -0.268 1.00 97.25 71 LEU A C 1
ATOM 565 O O . LEU A 1 71 ? 5.190 6.745 0.876 1.00 97.25 71 LEU A O 1
ATOM 569 N N . PHE A 1 72 ? 6.168 5.285 -0.536 1.00 97.06 72 PHE A N 1
ATOM 570 C CA . PHE A 1 72 ? 6.737 4.404 0.480 1.00 97.06 72 PHE A CA 1
ATOM 571 C C . PHE A 1 72 ? 8.257 4.564 0.627 1.00 97.06 72 PHE A C 1
ATOM 573 O O . PHE A 1 72 ? 8.837 3.877 1.460 1.00 97.06 72 PHE A O 1
ATOM 580 N N . ASP A 1 73 ? 8.874 5.479 -0.131 1.00 96.94 73 ASP A N 1
ATOM 581 C CA . ASP A 1 73 ? 10.327 5.705 -0.167 1.00 96.94 73 ASP A CA 1
ATOM 582 C C . ASP A 1 73 ? 11.106 4.409 -0.461 1.00 96.94 73 ASP A C 1
ATOM 584 O O . ASP A 1 73 ? 12.048 4.025 0.231 1.00 96.94 73 ASP A O 1
ATOM 588 N N . ILE A 1 74 ? 10.644 3.682 -1.484 1.00 96.94 74 ILE A N 1
ATOM 589 C CA . ILE A 1 74 ? 11.188 2.386 -1.900 1.00 96.94 74 ILE A CA 1
ATOM 590 C C . ILE A 1 74 ? 11.955 2.549 -3.223 1.00 96.94 74 ILE A C 1
ATOM 592 O O . ILE A 1 74 ? 11.439 3.206 -4.128 1.00 96.94 74 ILE A O 1
ATOM 596 N N . PRO A 1 75 ? 13.147 1.935 -3.386 1.00 96.38 75 PRO A N 1
ATOM 597 C CA . PRO A 1 75 ? 13.899 1.991 -4.641 1.00 96.38 75 PRO A CA 1
ATOM 598 C C . PRO A 1 75 ? 13.106 1.469 -5.847 1.00 96.38 75 PRO A C 1
ATOM 600 O O . PRO A 1 75 ? 12.398 0.467 -5.737 1.00 96.38 75 PRO A O 1
ATOM 603 N N . GLU A 1 76 ? 13.270 2.103 -7.012 1.00 93.19 76 GLU A N 1
ATOM 604 C CA . GLU A 1 76 ? 12.517 1.780 -8.238 1.00 93.19 76 GLU A CA 1
ATOM 605 C C . GLU A 1 76 ? 12.732 0.336 -8.724 1.00 93.19 76 GLU A C 1
ATOM 607 O O . GLU A 1 76 ? 11.860 -0.262 -9.358 1.00 93.19 76 GLU A O 1
ATOM 612 N N . GLU A 1 77 ? 13.898 -0.248 -8.440 1.00 92.06 77 GLU A N 1
ATOM 613 C CA . GLU A 1 77 ? 14.219 -1.636 -8.769 1.00 92.06 77 GLU A CA 1
ATOM 614 C C . GLU A 1 77 ? 13.479 -2.660 -7.901 1.00 92.06 77 GLU A C 1
ATOM 616 O O . GLU A 1 77 ? 13.408 -3.837 -8.267 1.00 92.06 77 GLU A O 1
ATOM 621 N N . ASN A 1 78 ? 12.937 -2.242 -6.754 1.00 94.25 78 ASN A N 1
ATOM 622 C CA . ASN A 1 78 ? 12.204 -3.126 -5.867 1.00 94.25 78 ASN A CA 1
ATOM 623 C C . ASN A 1 78 ? 10.784 -3.326 -6.421 1.00 94.25 78 ASN A C 1
ATOM 625 O O . ASN A 1 78 ? 10.025 -2.372 -6.533 1.00 94.25 78 ASN A O 1
ATOM 629 N N . PRO A 1 79 ? 10.344 -4.551 -6.729 1.00 92.94 79 PRO A N 1
ATOM 630 C CA . PRO A 1 79 ? 9.007 -4.783 -7.266 1.00 92.94 79 PRO A CA 1
ATOM 631 C C . PRO A 1 79 ? 7.880 -4.634 -6.229 1.00 92.94 79 PRO A C 1
ATOM 633 O O . PRO A 1 79 ? 6.727 -4.889 -6.561 1.00 92.94 79 PRO A O 1
ATOM 636 N N . MET A 1 80 ? 8.182 -4.247 -4.989 1.00 95.50 80 MET A N 1
ATOM 637 C CA . MET A 1 80 ? 7.264 -4.114 -3.859 1.00 95.50 80 MET A CA 1
ATOM 638 C C . MET A 1 80 ? 6.464 -5.390 -3.575 1.00 95.50 80 MET A C 1
ATOM 640 O O . MET A 1 80 ? 5.241 -5.339 -3.490 1.00 95.50 80 MET A O 1
ATOM 644 N N . TYR A 1 81 ? 7.119 -6.553 -3.508 1.00 95.06 81 TYR A N 1
ATOM 645 C CA . TYR A 1 81 ? 6.443 -7.827 -3.204 1.00 95.06 81 TYR A CA 1
ATOM 646 C C . TYR A 1 81 ? 6.286 -8.108 -1.702 1.00 95.06 81 TYR A C 1
ATOM 648 O O . TYR A 1 81 ? 5.600 -9.061 -1.342 1.00 95.06 81 TYR A O 1
ATOM 656 N N . ASP A 1 82 ? 6.904 -7.293 -0.845 1.00 95.62 82 ASP A N 1
ATOM 657 C CA . ASP A 1 82 ? 6.796 -7.428 0.608 1.00 95.62 82 ASP A CA 1
ATOM 658 C C . ASP A 1 82 ? 5.507 -6.772 1.150 1.00 95.62 82 ASP A C 1
ATOM 660 O O . ASP A 1 82 ? 4.618 -6.361 0.400 1.00 95.62 82 ASP A O 1
ATOM 664 N N . CYS A 1 83 ? 5.418 -6.667 2.477 1.00 96.44 83 CYS A N 1
ATOM 665 C CA . CYS A 1 83 ? 4.339 -6.003 3.201 1.00 96.44 83 CYS A CA 1
ATOM 666 C C . CYS A 1 83 ? 4.790 -4.604 3.653 1.00 96.44 83 CYS A C 1
ATOM 668 O O . CYS A 1 83 ? 5.820 -4.464 4.318 1.00 96.44 83 CYS A O 1
ATOM 670 N N . TYR A 1 84 ? 4.026 -3.567 3.296 1.00 97.88 84 TYR A N 1
ATOM 671 C CA . TYR A 1 84 ? 4.385 -2.171 3.557 1.00 97.88 84 TYR A CA 1
ATOM 672 C C . TYR A 1 84 ? 3.311 -1.458 4.391 1.00 97.88 84 TYR A C 1
ATOM 674 O O . TYR A 1 84 ? 2.171 -1.345 3.936 1.00 97.88 84 TYR A O 1
ATOM 682 N N . PRO A 1 85 ? 3.638 -0.922 5.581 1.00 97.62 85 PRO A N 1
ATOM 683 C CA . PRO A 1 85 ? 2.658 -0.262 6.439 1.00 97.62 85 PRO A CA 1
ATOM 684 C C . PRO A 1 85 ? 2.167 1.057 5.833 1.00 97.62 85 PRO A C 1
ATOM 686 O O . PRO A 1 85 ? 2.953 1.900 5.394 1.00 97.62 85 PRO A O 1
ATOM 689 N N . ILE A 1 86 ? 0.855 1.272 5.868 1.00 97.75 86 ILE A N 1
ATOM 690 C CA . ILE A 1 86 ? 0.194 2.504 5.433 1.00 97.75 86 ILE A CA 1
ATOM 691 C C . ILE A 1 86 ? 0.010 3.393 6.664 1.00 97.75 86 ILE A C 1
ATOM 693 O O . ILE A 1 86 ? -0.904 3.195 7.458 1.00 97.75 86 ILE A O 1
ATOM 697 N N . SER A 1 87 ? 0.882 4.387 6.828 1.00 94.44 87 SER A N 1
ATOM 698 C CA . SER A 1 87 ? 0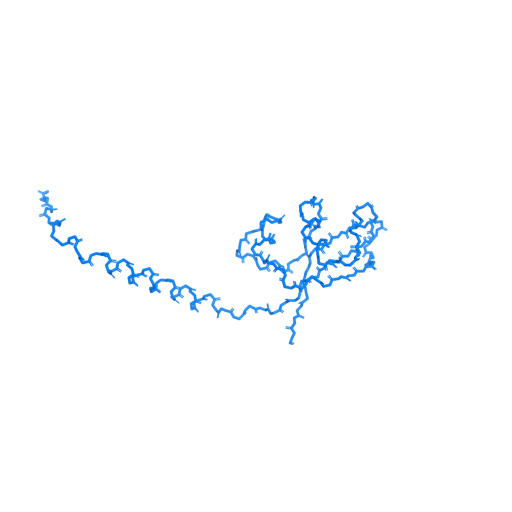.927 5.210 8.050 1.00 94.44 87 SER A CA 1
ATOM 699 C C . SER A 1 87 ? 0.849 6.714 7.792 1.00 94.44 87 SER A C 1
ATOM 701 O O . SER A 1 87 ? 0.403 7.482 8.647 1.00 94.44 87 SER A O 1
ATOM 703 N N . THR A 1 88 ? 1.257 7.175 6.608 1.00 97.62 88 THR A N 1
ATOM 704 C CA . THR A 1 88 ? 1.275 8.609 6.297 1.00 97.62 88 THR A CA 1
ATOM 705 C C . THR A 1 88 ? -0.042 9.067 5.679 1.00 97.62 88 THR A C 1
ATOM 707 O O . THR A 1 88 ? -0.684 8.356 4.904 1.00 97.62 88 THR A O 1
ATOM 710 N N . LYS A 1 89 ? -0.415 10.328 5.926 1.00 97.56 89 LYS A N 1
ATOM 711 C CA . LYS A 1 89 ? -1.607 10.947 5.316 1.00 97.56 89 LYS A CA 1
ATOM 712 C C . LYS A 1 89 ? -1.593 10.885 3.785 1.00 97.56 89 LYS A C 1
ATOM 714 O O . LYS A 1 89 ? -2.648 10.760 3.167 1.00 97.56 89 LYS A O 1
ATOM 719 N N . THR A 1 90 ? -0.416 10.982 3.166 1.00 97.75 90 THR A N 1
ATOM 720 C CA . THR A 1 90 ? -0.272 10.942 1.705 1.00 97.75 90 THR A CA 1
ATOM 721 C C . THR A 1 90 ? -0.521 9.538 1.157 1.00 97.75 90 THR A C 1
ATOM 723 O O . THR A 1 90 ? -1.256 9.410 0.177 1.00 97.75 90 THR A O 1
ATOM 726 N N . GLN A 1 91 ? 0.017 8.497 1.808 1.00 97.88 91 GLN A N 1
ATOM 727 C CA . GLN A 1 91 ? -0.273 7.099 1.469 1.00 97.88 91 GLN A CA 1
ATOM 728 C C . GLN A 1 91 ? -1.770 6.817 1.620 1.00 97.88 91 GLN A C 1
ATOM 730 O O . GLN A 1 91 ? -2.411 6.414 0.652 1.00 97.88 91 GLN A O 1
ATOM 735 N N . ILE A 1 92 ? -2.348 7.140 2.783 1.00 97.75 92 ILE A N 1
ATOM 736 C CA . ILE A 1 92 ? -3.780 6.966 3.073 1.00 97.75 92 ILE A CA 1
ATOM 737 C C . ILE A 1 92 ? -4.626 7.632 1.985 1.00 97.75 92 ILE A C 1
ATOM 739 O O . ILE A 1 92 ? -5.461 6.983 1.365 1.00 97.75 92 ILE A O 1
ATOM 743 N N . ARG A 1 93 ? -4.365 8.908 1.666 1.00 96.81 93 ARG A N 1
ATOM 744 C CA . ARG A 1 93 ? -5.118 9.646 0.639 1.00 96.81 93 ARG A CA 1
ATOM 745 C C . ARG A 1 93 ? -5.000 9.027 -0.753 1.00 96.81 93 ARG A C 1
ATOM 747 O O . ARG A 1 93 ? -5.934 9.148 -1.542 1.00 96.81 93 ARG A O 1
ATOM 754 N N . TYR A 1 94 ? -3.854 8.448 -1.101 1.00 96.44 94 TYR A N 1
ATOM 755 C CA . TYR A 1 94 ? -3.676 7.782 -2.389 1.00 96.44 94 TYR A CA 1
ATOM 756 C C . TYR A 1 94 ? -4.461 6.469 -2.441 1.00 96.44 94 TYR A C 1
ATOM 758 O O . TYR A 1 94 ? -5.235 6.260 -3.375 1.00 96.44 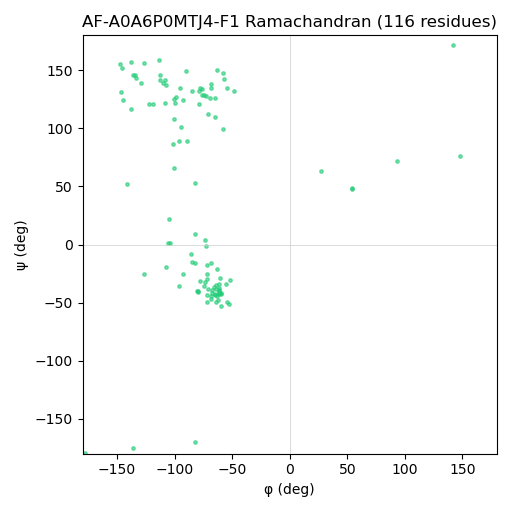94 TYR A O 1
ATOM 766 N N . ILE A 1 95 ? -4.312 5.635 -1.412 1.00 96.44 95 ILE A N 1
ATOM 767 C CA . ILE A 1 95 ? -4.953 4.325 -1.312 1.00 96.44 95 ILE A CA 1
ATOM 768 C C . ILE A 1 95 ? -6.478 4.454 -1.218 1.00 96.44 95 ILE A C 1
ATOM 770 O O . ILE A 1 95 ? -7.188 3.773 -1.953 1.00 96.44 95 ILE A O 1
ATOM 774 N N . GLN A 1 96 ? -6.979 5.396 -0.415 1.00 96.06 96 GLN A N 1
ATOM 775 C CA . GLN A 1 96 ? -8.404 5.661 -0.190 1.00 96.06 96 GLN A CA 1
ATOM 776 C C . GLN A 1 96 ? -9.210 5.852 -1.482 1.00 96.06 96 GLN A C 1
ATOM 778 O O . GLN A 1 96 ? -10.388 5.512 -1.530 1.00 96.06 96 GLN A O 1
ATOM 783 N N . LYS A 1 97 ? -8.591 6.371 -2.551 1.00 94.06 97 LYS A N 1
ATOM 784 C CA . LYS A 1 97 ? -9.252 6.566 -3.855 1.00 94.06 97 LYS A CA 1
ATOM 785 C C . LYS A 1 97 ? -9.709 5.256 -4.500 1.00 94.06 97 LYS A C 1
ATOM 787 O O . LYS A 1 97 ? -10.564 5.292 -5.377 1.00 94.06 97 LYS A O 1
ATOM 792 N N . ASN A 1 98 ? -9.118 4.137 -4.092 1.00 92.50 98 ASN A N 1
ATOM 793 C CA . ASN A 1 98 ? -9.398 2.805 -4.616 1.00 92.50 98 ASN A CA 1
ATOM 794 C C . ASN A 1 98 ? -10.260 1.967 -3.661 1.00 92.50 98 ASN A C 1
ATOM 796 O O . ASN A 1 98 ? -10.542 0.812 -3.963 1.00 92.50 98 ASN A O 1
ATOM 800 N N . LEU A 1 99 ? -10.665 2.525 -2.515 1.00 93.38 99 LEU A N 1
ATOM 801 C CA . LEU A 1 99 ? -11.432 1.825 -1.489 1.00 93.38 99 LEU A CA 1
ATOM 802 C C . LEU A 1 99 ? -12.840 2.408 -1.375 1.00 93.38 99 LEU A C 1
ATOM 804 O O . LEU A 1 99 ? -13.039 3.619 -1.446 1.00 93.38 99 LEU A O 1
ATOM 808 N N . SER A 1 100 ? -13.823 1.534 -1.169 1.00 92.19 100 SER A N 1
ATOM 809 C CA . SER A 1 100 ? -15.220 1.924 -0.949 1.00 92.19 100 SER A CA 1
ATOM 810 C C . SER A 1 100 ? -15.525 2.329 0.496 1.00 92.19 100 SER A C 1
ATOM 812 O O . SER A 1 100 ? -16.576 2.910 0.751 1.00 92.19 100 SER A O 1
ATOM 814 N N . HIS A 1 101 ? -14.643 1.992 1.437 1.00 91.06 101 HIS A N 1
ATOM 815 C CA . HIS A 1 101 ? -14.750 2.320 2.858 1.00 91.06 101 HIS A CA 1
ATOM 816 C C . HIS A 1 101 ? -13.641 3.296 3.255 1.00 91.06 101 HIS A C 1
ATOM 818 O O . HIS A 1 101 ? -12.622 3.374 2.571 1.00 91.06 101 HIS A O 1
ATOM 824 N N . GLU A 1 102 ? -13.834 4.028 4.350 1.00 95.88 102 GLU A N 1
ATOM 825 C CA . GLU A 1 102 ? -12.828 4.942 4.897 1.00 95.88 102 GLU A CA 1
ATOM 826 C C . GLU A 1 102 ? -11.749 4.179 5.677 1.00 95.88 102 GLU A C 1
ATOM 828 O O . GLU A 1 102 ? -12.066 3.305 6.483 1.00 95.88 102 GLU A O 1
ATOM 833 N N . ILE A 1 103 ? -10.480 4.517 5.447 1.00 96.62 103 ILE A N 1
ATOM 834 C CA . ILE A 1 103 ? -9.354 3.976 6.213 1.00 96.62 103 ILE A CA 1
ATOM 835 C C . ILE A 1 103 ? -9.378 4.575 7.624 1.00 96.62 103 ILE A C 1
ATOM 837 O O . ILE A 1 103 ? -9.087 5.757 7.812 1.00 96.62 103 ILE A O 1
ATOM 841 N N . ASP A 1 104 ? -9.649 3.732 8.618 1.00 95.88 104 ASP A N 1
ATOM 842 C CA . ASP A 1 104 ? -9.594 4.089 10.037 1.00 95.88 104 ASP A CA 1
ATOM 843 C C . ASP A 1 104 ? -8.305 3.580 10.700 1.00 95.88 104 ASP A C 1
ATOM 845 O O . ASP A 1 10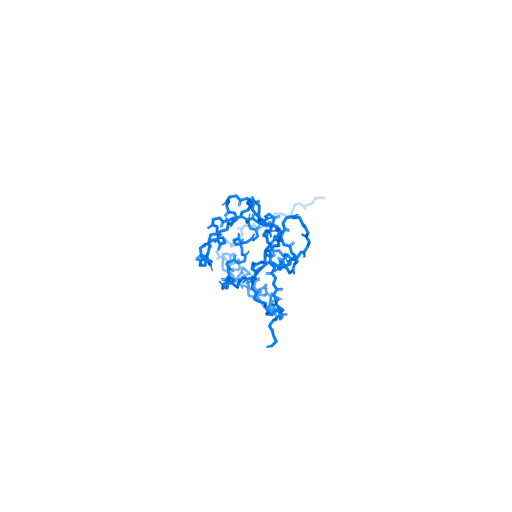4 ? -8.266 2.507 11.308 1.00 95.88 104 ASP A O 1
ATOM 849 N N . THR A 1 105 ? -7.237 4.377 10.616 1.00 95.31 105 THR A N 1
ATOM 850 C CA . THR A 1 105 ? -5.948 4.056 11.251 1.00 95.31 105 THR A CA 1
ATOM 851 C C . THR A 1 105 ? -5.956 4.214 12.774 1.00 95.31 105 THR A C 1
ATOM 853 O O . THR A 1 105 ? -4.918 4.033 13.414 1.00 95.31 105 THR A O 1
ATOM 856 N N . LEU A 1 106 ? -7.070 4.634 13.389 1.00 95.19 106 LEU A N 1
ATOM 857 C CA . LEU A 1 106 ? -7.190 4.638 14.848 1.00 95.19 106 LEU A CA 1
ATOM 858 C C . LEU A 1 106 ? -7.536 3.242 15.351 1.00 95.19 106 LEU A C 1
ATOM 860 O O . LEU A 1 106 ? -6.934 2.822 16.339 1.00 95.19 106 LEU A O 1
ATOM 864 N N . SER A 1 107 ? -8.414 2.534 14.640 1.00 95.44 107 SER A N 1
ATOM 865 C CA . SER A 1 107 ? -8.922 1.216 15.035 1.00 95.44 107 SER A CA 1
ATOM 866 C C . SER A 1 107 ? -8.130 0.039 14.463 1.00 95.44 107 SER A C 1
ATOM 868 O O . SER A 1 107 ? -8.122 -1.027 15.074 1.00 95.44 107 SER A O 1
ATOM 870 N N . TYR A 1 108 ? -7.454 0.219 13.323 1.00 97.31 108 TYR A N 1
ATOM 871 C CA . TYR A 1 108 ? -6.773 -0.871 12.615 1.00 97.31 108 TYR A CA 1
ATOM 872 C C . TYR A 1 108 ? -5.395 -0.470 12.093 1.00 97.31 108 TYR A C 1
ATOM 874 O O . TYR A 1 108 ? -5.141 0.709 11.826 1.00 97.31 108 TYR A O 1
ATOM 882 N N . ASP A 1 109 ? -4.545 -1.472 11.882 1.00 97.44 109 ASP A N 1
ATOM 883 C CA . ASP A 1 109 ? -3.278 -1.327 11.168 1.00 97.44 109 ASP A CA 1
ATOM 884 C C . ASP A 1 109 ? -3.444 -1.782 9.718 1.00 97.44 109 ASP A C 1
ATOM 886 O O . ASP A 1 109 ? -3.924 -2.883 9.459 1.00 97.44 109 ASP A O 1
ATOM 890 N N . TYR A 1 110 ? -3.072 -0.920 8.768 1.00 97.81 110 TYR A N 1
ATOM 891 C CA . TYR A 1 110 ? -3.253 -1.146 7.332 1.00 97.81 110 TYR A CA 1
ATOM 892 C C . TYR A 1 110 ? -1.917 -1.390 6.640 1.00 97.81 110 TYR A C 1
ATOM 894 O O . TYR A 1 110 ? -0.945 -0.665 6.866 1.00 97.81 110 TYR A O 1
ATOM 902 N N . PHE A 1 111 ? -1.903 -2.340 5.712 1.00 97.94 111 PHE A N 1
ATOM 903 C CA . PHE A 1 111 ? -0.723 -2.723 4.952 1.00 97.94 111 PHE A CA 1
ATOM 904 C C . PHE A 1 111 ? -1.034 -2.834 3.465 1.00 97.94 111 PHE A C 1
ATOM 906 O O . PHE A 1 111 ? -2.111 -3.278 3.071 1.00 97.94 111 PHE A O 1
ATOM 913 N N . LEU A 1 112 ? -0.075 -2.422 2.641 1.00 97.88 112 LEU A N 1
ATOM 914 C CA . LEU A 1 112 ? -0.040 -2.688 1.213 1.00 97.88 112 LEU A CA 1
ATOM 915 C C . LEU A 1 112 ? 0.769 -3.963 0.966 1.00 97.88 112 LEU A C 1
ATOM 917 O O . LEU A 1 112 ? 1.938 -4.042 1.336 1.00 97.88 112 LEU A O 1
ATOM 921 N N . GLU A 1 113 ? 0.149 -4.919 0.293 1.00 96.75 113 GLU A N 1
ATOM 922 C CA . GLU A 1 113 ? 0.703 -6.230 -0.030 1.00 96.75 113 GLU A CA 1
ATOM 923 C C . GLU A 1 113 ? 0.385 -6.606 -1.483 1.00 96.75 113 GLU A C 1
ATOM 925 O O . GLU A 1 113 ? -0.192 -5.825 -2.258 1.00 96.75 113 GLU A O 1
ATOM 930 N N . CYS A 1 114 ? 0.748 -7.826 -1.874 1.00 94.88 114 CYS A N 1
ATOM 931 C CA . CYS A 1 114 ? 0.304 -8.392 -3.132 1.00 94.88 114 CYS A CA 1
ATOM 932 C C . CYS A 1 114 ? 0.064 -9.896 -3.096 1.00 94.88 114 CYS A C 1
ATOM 934 O O . CYS A 1 114 ? 0.751 -10.629 -2.389 1.00 94.88 114 CYS A O 1
ATOM 936 N N . ASP A 1 115 ? -0.848 -10.334 -3.957 1.00 94.69 115 ASP A N 1
ATOM 937 C CA . ASP A 1 115 ? -1.132 -11.741 -4.208 1.00 94.69 115 ASP A CA 1
ATOM 938 C C . ASP A 1 115 ? -0.620 -12.143 -5.589 1.00 94.69 115 ASP A C 1
ATOM 940 O O . ASP A 1 115 ? -0.741 -11.385 -6.554 1.00 94.69 115 ASP A O 1
ATOM 944 N N . ALA A 1 116 ? -0.070 -13.351 -5.702 1.00 92.62 116 ALA A N 1
ATOM 945 C CA . ALA A 1 116 ? 0.324 -13.909 -6.989 1.00 92.62 116 ALA A CA 1
ATOM 946 C C . ALA A 1 116 ? -0.906 -14.231 -7.854 1.00 92.62 116 ALA A C 1
ATOM 948 O O . ALA A 1 116 ? -1.885 -14.802 -7.372 1.00 92.62 116 ALA A O 1
ATOM 949 N N . ILE A 1 117 ? -0.822 -13.917 -9.148 1.00 89.19 117 ILE A N 1
ATOM 950 C CA . ILE A 1 117 ? -1.826 -14.283 -10.151 1.00 89.19 117 ILE A CA 1
ATOM 951 C C . ILE A 1 117 ? -1.226 -15.369 -11.047 1.00 89.19 117 ILE A C 1
ATOM 953 O O . ILE A 1 117 ? -0.188 -15.145 -11.681 1.00 89.19 117 ILE A O 1
ATOM 957 N N . TYR A 1 118 ? -1.887 -16.526 -11.095 1.00 77.62 118 TYR A N 1
ATOM 958 C CA . TYR A 1 118 ? -1.498 -17.686 -11.905 1.00 77.62 118 TYR A CA 1
ATOM 959 C C . TYR A 1 118 ? -2.208 -17.709 -13.261 1.00 77.62 118 TYR A C 1
ATOM 961 O O . TYR A 1 118 ? -3.403 -17.337 -13.316 1.00 77.62 118 TYR A O 1
#

Secondary structure (DSSP, 8-state):
--------S-SSSHHHHHHHHHHHHHHHHHHHS---PPPEEEEEEEEESSSS-EEEEEEE-S--HHHHHHHHT--TT----S-EE--SHHHHHHHHTT-SS---TTTEEEEEEEEE--

Solvent-accessible surface area (backbone atoms only — not comparable to full-atom values): 7439 Å² total; per-residue (Å²): 143,80,86,84,89,78,89,92,78,70,91,76,64,51,64,66,49,51,55,49,48,52,52,49,51,53,52,49,51,56,61,66,65,68,57,91,68,83,51,64,46,41,31,39,39,31,23,41,69,92,54,88,49,78,73,50,74,46,68,35,79,86,67,60,61,71,58,48,25,68,64,68,75,44,63,86,87,56,87,69,76,58,80,42,79,56,80,48,72,68,43,47,62,61,54,45,77,57,45,97,61,85,87,55,73,89,68,28,47,39,30,43,33,54,44,83,58,132

Nearest PDB structures (foldseek):
  2b5u-assembly2_D  TM=7.383E-01  e=5.584E-05  Escherichia coli
  2v64-assembly2_D  TM=3.032E-01  e=7.819E+00  Homo sapiens
  2qlc-assembly5_E  TM=2.691E-01  e=6.101E+00  Chlorobaculum tepidum TLS

pLDDT: mean 82.3, std 19.26, range [39.31, 97.94]

Sequence (118 aa):
MKNIEWLTGSLSLVAGVEEFIDKAFSKITNKIKKKDTPKVDRVVRWFEKDGDAIVGEARIGNPDLQKLHELFDIPEENPMYDCYPISTKTQIRYIQKNLSHEIDTLSYDYFLECDAIY

Foldseek 3Di:
DDDPPDDDPDPPPVVVVVVVVVVVVVVVVVVVVPDPDFDKWKKKWKAFPPDRHTPDMDTQGPDDQVVVCVVQVHDPPDSQQDKGWQDDPVSLVSSVVRDPDHDDPVGITMIIHIDTDD